Protein AF-A0A951ZLF7-F1 (afdb_monomer_lite)

Secondary structure (DSSP, 8-state):
-HHHHHHHHHHHHHHHHHHHHHHHHGGGGGSGGGHHHHHHHHHHHHHHHHHHHHHHHHHHHHHHHHTT-S-HHHHHHHHHHHHHHHHHHHHHHHHHHHHHHHHHHT-

Foldseek 3Di:
DVLLVVLLVVLVVVLVVLVVVLVVCPPVCPDPVNPVSVVLSVVSVVLSVVSVVLVVVLVVQVVCVVVVNHDPVVSVVSVVVNVVSSVVSVVSVVVVVVVVVVVVVVD

Structure (mmCIF, N/CA/C/O backbone):
data_AF-A0A951ZLF7-F1
#
_entry.id   AF-A0A951ZLF7-F1
#
loop_
_atom_site.group_PDB
_atom_site.id
_atom_site.type_symbol
_atom_site.label_atom_id
_atom_site.label_alt_id
_atom_site.label_comp_id
_atom_site.label_asym_id
_atom_site.label_entity_id
_atom_site.label_seq_id
_atom_site.pdbx_PDB_ins_code
_atom_site.Cartn_x
_atom_site.Cartn_y
_atom_site.Cartn_z
_atom_site.occupancy
_atom_site.B_iso_or_equiv
_atom_site.auth_seq_id
_atom_site.auth_comp_id
_atom_site.auth_asym_id
_atom_site.auth_atom_id
_atom_site.pdbx_PDB_model_num
ATOM 1 N N . LEU A 1 1 ? -0.045 -5.727 12.504 1.00 82.69 1 LEU A N 1
ATOM 2 C CA . LEU A 1 1 ? 0.544 -4.376 12.639 1.00 82.69 1 LEU A CA 1
ATOM 3 C C . LEU A 1 1 ? 2.010 -4.362 12.248 1.00 82.69 1 LEU A C 1
ATOM 5 O O . LEU A 1 1 ? 2.292 -3.700 11.267 1.00 82.69 1 LEU A O 1
ATOM 9 N N . HIS A 1 2 ? 2.892 -5.125 12.911 1.00 90.56 2 HIS A N 1
ATOM 10 C CA . HIS A 1 2 ? 4.310 -5.203 12.512 1.00 90.56 2 HIS A CA 1
ATOM 11 C C . HIS A 1 2 ? 4.484 -5.541 11.028 1.00 90.56 2 HIS A C 1
ATOM 13 O O . HIS A 1 2 ? 5.098 -4.767 10.319 1.00 90.56 2 HIS A O 1
ATOM 19 N N . ARG A 1 3 ? 3.783 -6.567 10.524 1.00 92.06 3 ARG A N 1
ATOM 20 C CA . ARG A 1 3 ? 3.787 -6.892 9.088 1.00 92.06 3 ARG A CA 1
ATOM 21 C C . ARG A 1 3 ? 3.495 -5.690 8.177 1.00 92.06 3 ARG A C 1
ATOM 23 O O . ARG A 1 3 ? 4.245 -5.437 7.256 1.00 92.06 3 ARG A O 1
ATOM 30 N N . LEU A 1 4 ? 2.452 -4.911 8.462 1.00 94.06 4 LEU A N 1
ATOM 31 C CA . LEU A 1 4 ? 2.088 -3.741 7.652 1.00 94.06 4 LEU A CA 1
ATOM 32 C C . LEU A 1 4 ? 3.128 -2.608 7.751 1.00 94.06 4 LEU A C 1
ATOM 34 O O . LEU A 1 4 ? 3.298 -1.828 6.819 1.00 94.06 4 LEU A O 1
ATOM 38 N N . GLN A 1 5 ? 3.830 -2.507 8.884 1.00 96.38 5 GLN A N 1
ATOM 39 C CA . GLN A 1 5 ? 4.966 -1.596 9.037 1.00 96.38 5 GLN A CA 1
ATOM 40 C C . GLN A 1 5 ? 6.167 -2.080 8.221 1.00 96.38 5 GLN A C 1
ATOM 42 O O . GLN A 1 5 ? 6.789 -1.269 7.539 1.00 96.38 5 GLN A O 1
ATOM 47 N N . ASP A 1 6 ? 6.451 -3.382 8.245 1.00 97.19 6 ASP A N 1
ATOM 48 C CA . ASP A 1 6 ? 7.501 -4.007 7.441 1.00 97.19 6 ASP A CA 1
ATOM 49 C C . ASP A 1 6 ? 7.205 -3.832 5.941 1.00 97.19 6 ASP A C 1
ATOM 51 O O . ASP A 1 6 ? 8.091 -3.449 5.179 1.00 97.19 6 ASP A O 1
ATOM 55 N N . ASP A 1 7 ? 5.944 -4.005 5.534 1.00 96.75 7 ASP A N 1
ATOM 56 C CA . ASP A 1 7 ? 5.451 -3.774 4.172 1.00 96.75 7 ASP A CA 1
ATOM 57 C C . ASP A 1 7 ? 5.651 -2.307 3.752 1.00 96.75 7 ASP A C 1
ATOM 59 O O . ASP A 1 7 ? 6.179 -2.031 2.674 1.00 96.75 7 ASP A O 1
ATOM 63 N N . ALA A 1 8 ? 5.313 -1.345 4.621 1.00 97.19 8 ALA A N 1
ATOM 64 C CA . ALA A 1 8 ? 5.555 0.076 4.362 1.00 97.19 8 ALA A CA 1
ATOM 65 C C . ALA A 1 8 ? 7.056 0.387 4.220 1.00 97.19 8 ALA A C 1
ATOM 67 O O . ALA A 1 8 ? 7.458 1.146 3.336 1.00 97.19 8 ALA A O 1
ATOM 68 N N . GLN A 1 9 ? 7.900 -0.212 5.064 1.00 97.31 9 GLN A N 1
ATOM 69 C CA . GLN A 1 9 ? 9.355 -0.061 4.989 1.00 97.31 9 GLN A CA 1
ATOM 70 C C . GLN A 1 9 ? 9.944 -0.721 3.737 1.00 97.31 9 GLN A C 1
ATOM 72 O O . GLN A 1 9 ? 10.903 -0.204 3.163 1.00 97.31 9 GLN A O 1
ATOM 77 N N . ALA A 1 10 ? 9.403 -1.858 3.300 1.00 95.88 10 ALA A N 1
ATOM 78 C CA . ALA A 1 10 ? 9.786 -2.500 2.051 1.00 95.88 10 ALA A CA 1
ATOM 79 C C . ALA A 1 10 ? 9.426 -1.603 0.861 1.00 95.88 10 ALA A C 1
ATOM 81 O O . ALA A 1 10 ? 10.318 -1.208 0.114 1.00 95.88 10 ALA A O 1
ATOM 82 N N . LEU A 1 11 ? 8.165 -1.180 0.748 1.00 96.38 11 LEU A N 1
ATOM 83 C CA . LEU A 1 11 ? 7.713 -0.266 -0.304 1.00 96.38 11 LEU A CA 1
ATOM 84 C C . LEU A 1 11 ? 8.546 1.013 -0.360 1.00 96.38 11 LEU A C 1
ATOM 86 O O . LEU A 1 11 ? 8.905 1.461 -1.446 1.00 96.38 11 LEU A O 1
ATOM 90 N N . ARG A 1 12 ? 8.902 1.580 0.800 1.00 96.62 12 ARG A N 1
ATOM 91 C CA . ARG A 1 12 ? 9.752 2.769 0.854 1.00 96.62 12 ARG A CA 1
ATOM 92 C C . ARG A 1 12 ? 11.136 2.516 0.260 1.00 96.62 12 ARG A C 1
ATOM 94 O O . ARG A 1 12 ? 11.554 3.278 -0.601 1.00 96.62 12 ARG A O 1
ATOM 101 N N . ARG A 1 13 ? 11.807 1.432 0.662 1.00 95.69 13 ARG A N 1
ATOM 102 C CA . ARG A 1 13 ? 13.126 1.058 0.119 1.00 95.69 13 ARG A CA 1
ATOM 103 C C . ARG A 1 13 ? 13.084 0.839 -1.393 1.00 95.69 13 ARG A C 1
ATOM 105 O O . ARG A 1 13 ? 13.980 1.284 -2.099 1.00 95.69 13 ARG A O 1
ATOM 112 N N . HIS A 1 14 ? 12.038 0.183 -1.890 1.00 92.50 14 HIS A N 1
ATOM 113 C CA . HIS A 1 14 ? 11.858 -0.026 -3.327 1.00 92.50 14 HIS A CA 1
ATOM 114 C C . HIS A 1 14 ? 11.610 1.290 -4.074 1.00 92.50 14 HIS A C 1
ATOM 116 O O . HIS A 1 14 ? 12.194 1.511 -5.132 1.00 92.50 14 HIS A O 1
ATOM 122 N N . LEU A 1 15 ? 10.781 2.177 -3.517 1.00 94.56 15 LEU A N 1
ATOM 123 C CA . LEU A 1 15 ? 10.519 3.495 -4.090 1.00 94.56 15 LEU A CA 1
ATOM 124 C C . LEU A 1 15 ? 11.796 4.338 -4.170 1.00 94.56 15 LEU A C 1
ATOM 126 O O . LEU A 1 15 ? 12.041 4.958 -5.203 1.00 94.56 15 LEU A O 1
ATOM 130 N N . ASP A 1 16 ? 12.599 4.334 -3.106 1.00 94.81 16 ASP A N 1
ATOM 131 C CA . ASP A 1 16 ? 13.875 5.048 -3.063 1.00 94.81 16 ASP A CA 1
ATOM 132 C C . ASP A 1 16 ? 14.828 4.505 -4.155 1.00 94.81 16 ASP A C 1
ATOM 134 O O . ASP A 1 16 ? 15.418 5.291 -4.893 1.00 94.81 16 ASP A O 1
ATOM 138 N N . GLY A 1 17 ? 14.885 3.182 -4.363 1.00 91.56 17 GLY A N 1
ATOM 139 C CA . GLY A 1 17 ? 15.675 2.575 -5.446 1.00 91.56 17 GLY A CA 1
ATOM 140 C C . GLY A 1 17 ? 15.197 2.949 -6.858 1.00 91.56 17 GLY A C 1
ATOM 141 O O . GLY A 1 17 ? 16.007 3.238 -7.735 1.00 91.56 17 GLY A O 1
ATOM 142 N N . PHE A 1 18 ? 13.882 3.011 -7.095 1.00 91.12 18 PHE A N 1
ATOM 143 C CA . PHE A 1 18 ? 13.353 3.501 -8.375 1.00 91.12 18 PHE A CA 1
ATOM 144 C C . PHE A 1 18 ? 13.683 4.977 -8.615 1.00 91.12 18 PHE A C 1
ATOM 146 O O . PHE A 1 18 ? 13.983 5.369 -9.742 1.00 91.12 18 PHE A O 1
ATOM 153 N N . GLN A 1 19 ? 13.619 5.802 -7.569 1.00 92.94 19 GLN A N 1
ATOM 154 C CA . GLN A 1 19 ? 13.978 7.216 -7.655 1.00 92.94 19 GLN A CA 1
ATOM 155 C C . GLN A 1 19 ? 15.463 7.395 -7.966 1.00 92.94 19 GLN A C 1
ATOM 157 O O . GLN A 1 19 ? 15.793 8.241 -8.788 1.00 92.94 19 GLN A O 1
ATOM 162 N N . GLU A 1 20 ? 16.337 6.585 -7.372 1.00 93.44 20 GLU A N 1
ATOM 163 C CA . GLU A 1 20 ? 17.770 6.574 -7.676 1.00 93.44 20 GLU A CA 1
ATOM 164 C C . GLU A 1 20 ? 18.028 6.253 -9.156 1.00 93.44 20 GLU A C 1
ATOM 166 O O . GLU A 1 20 ? 18.639 7.062 -9.847 1.00 93.44 20 GLU A O 1
ATOM 171 N N . ILE A 1 21 ? 17.444 5.172 -9.690 1.00 90.50 21 ILE A N 1
ATOM 172 C CA . ILE A 1 21 ? 17.578 4.794 -11.112 1.00 90.50 21 ILE A CA 1
ATOM 173 C C . ILE A 1 21 ? 17.111 5.916 -12.051 1.00 90.50 21 ILE A C 1
ATOM 175 O O . ILE A 1 21 ? 17.756 6.208 -13.060 1.00 90.50 21 ILE A O 1
ATOM 179 N N . LEU A 1 22 ? 15.966 6.533 -11.747 1.00 90.50 22 LEU A N 1
ATOM 180 C CA . LEU A 1 22 ? 15.425 7.625 -12.558 1.00 90.50 22 LEU A CA 1
ATOM 181 C C . LEU A 1 22 ? 16.290 8.887 -12.457 1.00 90.50 22 LEU A C 1
ATOM 183 O O . LEU A 1 22 ? 16.462 9.583 -13.454 1.00 90.50 22 LEU A O 1
ATOM 187 N N . ASN A 1 23 ? 16.853 9.177 -11.285 1.00 92.88 23 ASN A N 1
ATOM 188 C CA . ASN A 1 23 ? 17.753 10.312 -11.102 1.00 92.88 23 ASN A CA 1
ATOM 189 C C . ASN A 1 23 ? 19.074 10.106 -11.857 1.00 92.88 23 ASN A C 1
ATOM 191 O O . ASN A 1 23 ? 19.525 11.030 -12.532 1.00 92.88 23 ASN A O 1
ATOM 195 N N . ASP A 1 24 ? 19.646 8.901 -11.809 1.00 92.69 24 ASP A N 1
ATOM 196 C CA . ASP A 1 24 ? 20.877 8.542 -12.525 1.00 92.69 24 ASP A CA 1
ATOM 197 C C . ASP A 1 24 ? 20.708 8.630 -14.046 1.00 92.69 24 ASP A C 1
ATOM 199 O O . ASP A 1 24 ? 21.624 9.028 -14.767 1.00 92.69 24 ASP A O 1
ATOM 203 N N . ALA A 1 25 ? 19.513 8.307 -14.547 1.00 88.62 25 ALA A N 1
ATOM 204 C CA . ALA A 1 25 ? 19.170 8.447 -15.957 1.00 88.62 25 ALA A CA 1
ATOM 205 C C . ALA A 1 25 ? 19.000 9.913 -16.409 1.00 88.62 25 ALA A C 1
ATOM 207 O O . ALA A 1 25 ? 19.035 10.193 -17.610 1.00 88.62 25 ALA A O 1
ATOM 208 N N . GLY A 1 26 ? 18.822 10.860 -15.480 1.00 91.75 26 GLY A N 1
ATOM 209 C CA . GLY A 1 26 ? 18.718 12.290 -15.772 1.00 91.75 26 GLY A CA 1
ATOM 210 C C . GLY A 1 26 ? 17.634 12.611 -16.807 1.00 91.75 26 GLY A C 1
ATOM 211 O O . GLY A 1 26 ? 16.474 12.230 -16.659 1.00 91.75 26 GLY A O 1
ATOM 212 N N . GLU A 1 27 ? 17.999 13.302 -17.891 1.00 88.56 27 GLU A N 1
ATOM 213 C CA . GLU A 1 27 ? 17.055 13.637 -18.969 1.00 88.56 27 GLU A CA 1
ATOM 214 C C . GLU A 1 27 ? 16.511 12.393 -19.695 1.00 88.56 27 GLU A C 1
ATOM 216 O O . GLU A 1 27 ? 15.351 12.388 -20.123 1.00 88.56 27 GLU A O 1
ATOM 221 N N . ALA A 1 28 ? 17.292 11.307 -19.772 1.00 86.12 28 ALA A N 1
ATOM 222 C CA . ALA A 1 28 ? 16.859 10.061 -20.403 1.00 86.12 28 ALA A CA 1
ATOM 223 C C . ALA A 1 28 ? 15.699 9.396 -19.644 1.00 86.12 28 ALA A C 1
ATOM 225 O O . ALA A 1 28 ? 14.896 8.699 -20.261 1.00 86.12 28 ALA A O 1
ATOM 226 N N . ALA A 1 29 ? 15.523 9.681 -18.349 1.00 85.69 29 ALA A N 1
ATOM 227 C CA . ALA A 1 29 ? 14.409 9.172 -17.544 1.00 85.69 29 ALA A CA 1
ATOM 228 C C . ALA A 1 29 ? 13.020 9.592 -18.065 1.00 85.69 29 ALA A C 1
ATOM 230 O O . ALA A 1 29 ? 12.006 8.986 -17.718 1.00 85.69 29 ALA A O 1
ATOM 231 N N . SER A 1 30 ? 12.959 10.650 -18.883 1.00 87.56 30 SER A N 1
ATOM 232 C CA . SER A 1 30 ? 11.723 11.138 -19.508 1.00 87.56 30 SER A CA 1
ATOM 233 C C . SER A 1 30 ? 11.352 10.414 -20.806 1.00 87.56 30 SER A C 1
ATOM 235 O O . SER A 1 30 ? 10.253 10.619 -21.326 1.00 87.56 30 SER A O 1
ATOM 237 N N . THR A 1 31 ? 12.254 9.579 -21.325 1.00 90.44 31 THR A N 1
ATOM 238 C CA . THR A 1 31 ? 12.095 8.883 -22.604 1.00 90.44 31 THR A CA 1
ATOM 239 C C . THR A 1 31 ? 11.363 7.549 -22.447 1.00 90.44 31 THR A C 1
ATOM 241 O O . THR A 1 31 ? 11.339 6.960 -21.367 1.00 90.44 31 THR A O 1
ATOM 244 N N . GLU A 1 32 ? 10.796 7.058 -23.551 1.00 89.31 32 GLU A N 1
ATOM 245 C CA . GLU A 1 32 ? 9.992 5.827 -23.621 1.00 89.31 32 GLU A CA 1
ATOM 246 C C . GLU A 1 32 ? 10.641 4.584 -22.961 1.00 89.31 32 GLU A C 1
ATOM 248 O O . GLU A 1 32 ? 9.933 3.856 -22.262 1.00 89.31 32 GLU A O 1
ATOM 253 N N . PRO A 1 33 ? 11.971 4.350 -23.052 1.00 85.88 33 PRO A N 1
ATOM 254 C CA . PRO A 1 33 ? 12.634 3.257 -22.333 1.00 85.88 33 PRO A CA 1
ATOM 255 C C . PRO A 1 33 ? 12.406 3.235 -20.811 1.00 85.88 33 PRO A C 1
ATOM 257 O O . PRO A 1 33 ? 12.440 2.163 -20.208 1.00 85.88 33 PRO A O 1
ATOM 260 N N . TYR A 1 34 ? 12.150 4.388 -20.183 1.00 88.12 34 TYR A N 1
ATOM 261 C CA . TYR A 1 34 ? 11.931 4.511 -18.736 1.00 88.12 34 TYR A CA 1
ATOM 262 C C . TYR A 1 34 ? 10.447 4.566 -18.343 1.00 88.12 34 TYR A C 1
ATOM 264 O O . TYR A 1 34 ? 10.128 4.672 -17.157 1.00 88.12 34 TYR A O 1
ATOM 272 N N . ASP A 1 35 ? 9.514 4.444 -19.293 1.00 89.56 35 ASP A N 1
ATOM 273 C CA . ASP A 1 35 ? 8.071 4.472 -19.015 1.00 89.56 35 ASP A CA 1
ATOM 274 C C . ASP A 1 35 ? 7.641 3.370 -18.052 1.00 89.56 35 ASP A C 1
ATOM 276 O O . ASP A 1 35 ? 6.824 3.608 -17.163 1.00 89.56 35 ASP A O 1
ATOM 280 N N . ALA A 1 36 ? 8.200 2.168 -18.209 1.00 87.44 36 ALA A N 1
ATOM 281 C CA . ALA A 1 36 ? 7.941 1.056 -17.300 1.00 87.44 36 ALA A CA 1
ATOM 282 C C . ALA A 1 36 ? 8.424 1.370 -15.878 1.00 87.44 36 ALA A C 1
ATOM 284 O O . ALA A 1 36 ? 7.652 1.247 -14.932 1.00 87.44 36 ALA A O 1
ATOM 285 N N . VAL A 1 37 ? 9.647 1.891 -15.745 1.00 88.75 37 VAL A N 1
ATOM 286 C CA . VAL A 1 37 ? 10.244 2.269 -14.454 1.00 88.75 37 VAL A CA 1
ATOM 287 C C . VAL A 1 37 ? 9.414 3.350 -13.754 1.00 88.75 37 VAL A C 1
ATOM 289 O O . VAL A 1 37 ? 9.157 3.256 -12.555 1.00 88.75 37 VAL A O 1
ATOM 292 N N . ARG A 1 38 ? 8.937 4.361 -14.493 1.00 91.75 38 ARG A N 1
ATOM 293 C CA . ARG A 1 38 ? 8.064 5.413 -13.946 1.00 91.75 38 ARG A CA 1
ATOM 294 C C . ARG A 1 38 ? 6.708 4.868 -13.508 1.00 91.75 38 ARG A C 1
ATOM 296 O O . ARG A 1 38 ? 6.258 5.202 -12.415 1.00 91.75 38 ARG A O 1
ATOM 303 N N . ARG A 1 39 ? 6.083 4.010 -14.323 1.00 91.81 39 ARG A N 1
ATOM 304 C CA . ARG A 1 39 ? 4.810 3.356 -13.978 1.00 91.81 39 ARG A CA 1
ATOM 305 C C . ARG A 1 39 ? 4.932 2.513 -12.711 1.00 91.81 39 ARG A C 1
ATOM 307 O O . ARG A 1 39 ? 4.076 2.617 -11.836 1.00 91.81 39 ARG A O 1
ATOM 314 N N . ASP A 1 40 ? 6.006 1.743 -12.582 1.00 90.62 40 ASP A N 1
ATOM 315 C CA . ASP A 1 40 ? 6.242 0.906 -11.404 1.00 90.62 40 ASP A CA 1
ATOM 316 C C . ASP A 1 40 ? 6.514 1.759 -10.159 1.00 90.62 40 ASP A C 1
ATOM 318 O O . ASP A 1 40 ? 5.941 1.510 -9.097 1.00 90.62 40 ASP A O 1
ATOM 322 N N . ARG A 1 41 ? 7.308 2.831 -10.294 1.00 93.94 41 ARG A N 1
ATOM 323 C CA . ARG A 1 41 ? 7.518 3.838 -9.241 1.00 93.94 41 ARG A CA 1
ATOM 324 C C . ARG A 1 41 ? 6.187 4.428 -8.773 1.00 93.94 41 ARG A C 1
ATOM 326 O O . ARG A 1 41 ? 5.947 4.497 -7.568 1.00 93.94 41 ARG A O 1
ATOM 333 N N . ASP A 1 42 ? 5.325 4.842 -9.700 1.00 95.00 42 ASP A N 1
ATOM 334 C CA . ASP A 1 42 ? 4.022 5.443 -9.392 1.00 95.00 42 ASP A CA 1
ATOM 335 C C . ASP A 1 42 ? 3.092 4.447 -8.682 1.00 95.00 42 ASP A C 1
ATOM 337 O O . ASP A 1 42 ? 2.459 4.797 -7.683 1.00 95.00 42 ASP A O 1
ATOM 341 N N . ALA A 1 43 ? 3.061 3.188 -9.132 1.00 93.44 43 ALA A N 1
ATOM 342 C CA . ALA A 1 43 ? 2.295 2.124 -8.487 1.00 93.44 43 ALA A CA 1
ATOM 343 C C . ALA A 1 43 ? 2.783 1.854 -7.052 1.00 93.44 43 ALA A C 1
ATOM 345 O O . ALA A 1 43 ? 1.975 1.776 -6.122 1.00 93.44 43 ALA A O 1
ATOM 346 N N . MET A 1 44 ? 4.101 1.783 -6.842 1.00 93.31 44 MET A N 1
ATOM 347 C CA . MET A 1 44 ? 4.700 1.610 -5.512 1.00 93.31 44 MET A CA 1
ATOM 348 C C . MET A 1 44 ? 4.418 2.806 -4.600 1.00 93.31 44 MET A C 1
ATOM 350 O O . MET A 1 44 ? 4.123 2.632 -3.417 1.00 93.31 44 MET A O 1
ATOM 354 N N . GLN A 1 45 ? 4.462 4.025 -5.142 1.00 96.81 45 GLN A N 1
ATOM 355 C CA . GLN A 1 45 ? 4.137 5.239 -4.398 1.00 96.81 45 GLN A CA 1
ATOM 356 C C . GLN A 1 45 ? 2.668 5.255 -3.956 1.00 96.81 45 GLN A C 1
ATOM 358 O O . GLN A 1 45 ? 2.386 5.563 -2.795 1.00 96.81 45 GLN A O 1
ATOM 363 N N . ALA A 1 46 ? 1.740 4.892 -4.846 1.00 97.06 46 ALA A N 1
ATOM 364 C CA . ALA A 1 46 ? 0.324 4.766 -4.512 1.00 97.06 46 ALA A CA 1
ATOM 365 C C . ALA A 1 46 ? 0.110 3.720 -3.407 1.00 97.06 46 ALA A C 1
ATOM 367 O O . ALA A 1 46 ? -0.518 4.010 -2.386 1.00 97.06 46 ALA A O 1
ATOM 368 N N . LYS A 1 47 ? 0.733 2.543 -3.548 1.00 96.62 47 LYS A N 1
ATOM 369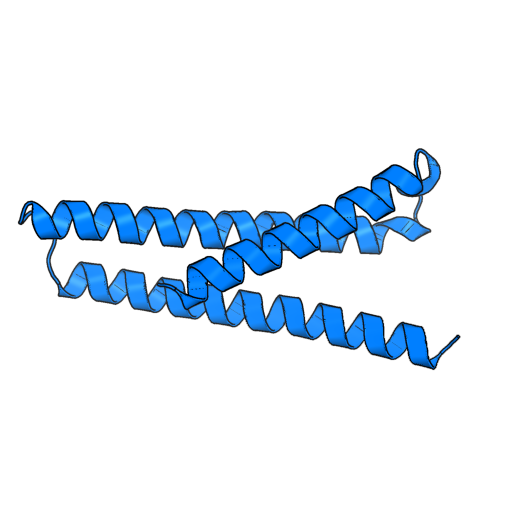 C CA . LYS A 1 47 ? 0.619 1.461 -2.567 1.00 96.62 47 LYS A CA 1
ATOM 370 C C . LYS A 1 47 ? 1.215 1.822 -1.203 1.00 96.62 47 LYS A C 1
ATOM 372 O O . LYS A 1 47 ? 0.650 1.465 -0.165 1.00 96.62 47 LYS A O 1
ATOM 377 N N . LEU A 1 48 ? 2.318 2.573 -1.175 1.00 97.69 48 LEU A N 1
ATOM 378 C CA . LEU A 1 48 ? 2.895 3.093 0.067 1.00 97.69 48 LEU A CA 1
ATOM 379 C C . LEU A 1 48 ? 1.919 4.045 0.768 1.00 97.69 48 LEU A C 1
ATOM 381 O O . LEU A 1 48 ? 1.748 3.957 1.984 1.00 97.69 48 LEU A O 1
ATOM 385 N N . GLY A 1 49 ? 1.243 4.907 0.005 1.00 97.81 49 GLY A N 1
ATOM 386 C CA . GLY A 1 49 ? 0.207 5.802 0.519 1.00 97.81 49 GLY A CA 1
ATOM 387 C C . GLY A 1 49 ? -0.944 5.049 1.190 1.00 97.81 49 GLY A C 1
ATOM 388 O O . GLY A 1 49 ? -1.295 5.354 2.329 1.00 97.81 49 GLY A O 1
ATOM 389 N N . GLU A 1 50 ? -1.481 4.022 0.530 1.00 97.81 50 GLU A N 1
ATOM 390 C CA . GLU A 1 50 ? -2.543 3.166 1.082 1.00 97.81 50 GLU A CA 1
ATOM 391 C C . GLU A 1 50 ? -2.104 2.446 2.365 1.00 97.81 50 GLU A C 1
ATOM 393 O O . GLU A 1 50 ? -2.832 2.422 3.359 1.00 97.81 50 GLU A O 1
ATOM 398 N N . THR A 1 51 ? -0.884 1.905 2.370 1.00 97.56 51 THR A N 1
ATOM 399 C CA . THR A 1 51 ? -0.309 1.183 3.515 1.00 97.56 51 THR A CA 1
ATOM 400 C C . THR A 1 51 ? -0.152 2.100 4.733 1.00 97.56 51 THR A C 1
ATOM 402 O O . THR A 1 51 ? -0.557 1.748 5.844 1.00 97.56 51 THR A O 1
ATOM 405 N N . VAL A 1 52 ? 0.377 3.313 4.536 1.00 97.88 52 VAL A N 1
ATOM 406 C CA . VAL A 1 52 ? 0.522 4.312 5.608 1.00 97.88 52 VAL A CA 1
ATOM 407 C C . VAL A 1 52 ? -0.843 4.803 6.097 1.00 97.88 52 VAL A C 1
ATOM 409 O O . VAL A 1 52 ? -1.046 4.939 7.305 1.00 97.88 52 VAL A O 1
ATOM 412 N N . ALA A 1 53 ? -1.806 5.009 5.196 1.00 97.50 53 ALA A N 1
ATOM 413 C CA . ALA A 1 53 ? -3.167 5.388 5.570 1.00 97.50 53 ALA A CA 1
ATOM 414 C C . ALA A 1 53 ? -3.858 4.306 6.422 1.00 97.50 53 ALA A C 1
ATOM 416 O O . ALA A 1 53 ? -4.531 4.625 7.408 1.00 97.50 53 ALA A O 1
ATOM 417 N N . ALA A 1 54 ? -3.656 3.026 6.095 1.00 96.81 54 ALA A N 1
ATOM 418 C CA . ALA A 1 54 ? -4.151 1.908 6.893 1.00 96.81 54 ALA A CA 1
ATOM 419 C C . ALA A 1 54 ? -3.499 1.865 8.290 1.00 96.81 54 ALA A C 1
ATOM 421 O O . ALA A 1 54 ? -4.202 1.690 9.290 1.00 96.81 54 ALA A O 1
ATOM 422 N N . LEU A 1 55 ? -2.182 2.096 8.385 1.00 97.19 55 LEU A N 1
ATOM 423 C CA . LEU A 1 55 ? -1.471 2.200 9.667 1.00 97.19 55 LEU A CA 1
ATOM 424 C C . LEU A 1 55 ? -2.021 3.331 10.543 1.00 97.19 55 LEU A C 1
ATOM 426 O O . LEU A 1 55 ? -2.300 3.109 11.724 1.00 97.19 55 LEU A O 1
ATOM 430 N N . GLU A 1 56 ? -2.216 4.520 9.973 1.00 97.69 56 GLU A N 1
ATOM 431 C CA . GLU A 1 56 ? -2.742 5.669 10.715 1.00 97.69 56 GLU A CA 1
ATOM 432 C C . GLU A 1 56 ? -4.197 5.438 11.142 1.00 97.69 56 GLU A C 1
ATOM 434 O O . GLU A 1 56 ? -4.563 5.719 12.282 1.00 97.69 56 GLU A O 1
ATOM 439 N N . THR A 1 57 ? -5.011 4.814 10.286 1.00 96.81 57 THR A N 1
ATOM 440 C CA . THR A 1 57 ? -6.384 4.422 10.638 1.00 96.81 57 THR A CA 1
ATOM 441 C C . THR A 1 57 ? -6.404 3.486 11.847 1.00 96.81 57 THR A C 1
ATOM 443 O O . THR A 1 57 ? -7.167 3.706 12.791 1.00 96.81 57 THR A O 1
ATOM 446 N N . ILE A 1 58 ? -5.544 2.461 11.871 1.00 94.81 58 ILE A N 1
ATOM 447 C CA . ILE A 1 58 ? -5.454 1.553 13.022 1.00 94.81 58 ILE A CA 1
ATOM 448 C C . ILE A 1 58 ? -4.966 2.298 14.266 1.00 94.81 58 ILE A C 1
ATOM 450 O O . ILE A 1 58 ? -5.540 2.116 15.340 1.00 94.81 58 ILE A O 1
ATOM 454 N N . ARG A 1 59 ? -3.953 3.161 14.144 1.00 95.75 59 ARG A N 1
ATOM 455 C CA . ARG A 1 59 ? -3.446 3.966 15.262 1.00 95.75 59 ARG A CA 1
ATOM 456 C C . ARG A 1 59 ? -4.549 4.824 15.884 1.00 95.75 59 ARG A C 1
ATOM 458 O O . ARG A 1 59 ? -4.735 4.783 17.100 1.00 95.75 59 ARG A O 1
ATOM 465 N N . LEU A 1 60 ? -5.297 5.568 15.070 1.00 96.88 60 LEU A N 1
ATOM 466 C CA . LEU A 1 60 ? -6.408 6.399 15.537 1.00 96.88 60 LEU A CA 1
ATOM 467 C C . LEU A 1 60 ? -7.503 5.550 16.191 1.00 96.88 60 LEU A C 1
ATOM 469 O O . LEU A 1 60 ? -8.031 5.919 17.239 1.00 96.88 60 LEU A O 1
ATOM 473 N N . ASN A 1 61 ? -7.807 4.383 15.628 1.00 95.00 61 ASN A N 1
ATOM 474 C CA . ASN A 1 61 ? -8.780 3.461 16.206 1.00 95.00 61 ASN A CA 1
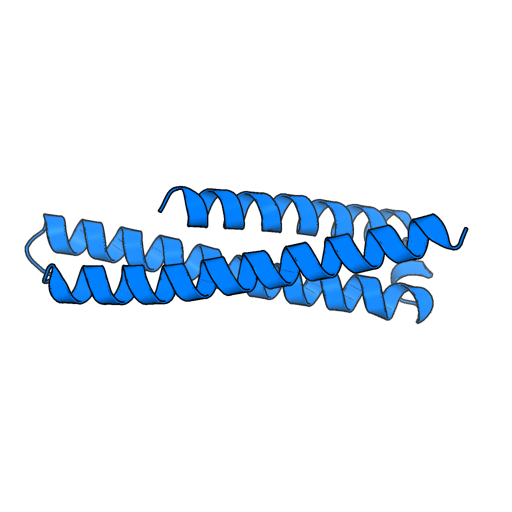ATOM 475 C C . ASN A 1 61 ? -8.325 2.882 17.552 1.00 95.00 61 ASN A C 1
ATOM 477 O O . ASN A 1 61 ? -9.141 2.767 18.465 1.00 95.00 61 ASN A O 1
ATOM 481 N N . LEU A 1 62 ? -7.036 2.583 17.721 1.00 95.44 62 LEU A N 1
ATOM 482 C CA . LEU A 1 62 ? -6.472 2.160 19.006 1.00 95.44 62 LEU A CA 1
ATOM 483 C C . LEU A 1 62 ? -6.555 3.274 20.057 1.00 95.44 62 LEU A C 1
ATOM 485 O O . LEU A 1 62 ? -6.948 3.003 21.190 1.00 95.44 62 LEU A O 1
ATOM 489 N N . LEU A 1 63 ? -6.261 4.525 19.684 1.00 96.81 63 LEU A N 1
ATOM 490 C CA . LEU A 1 63 ? -6.429 5.681 20.576 1.00 96.81 63 LEU A CA 1
ATOM 491 C C . LEU A 1 63 ? -7.892 5.856 20.997 1.00 96.81 63 LEU A C 1
ATOM 493 O O . LEU A 1 63 ? -8.187 6.060 22.174 1.00 96.81 63 LEU A O 1
ATOM 497 N N . ARG A 1 64 ? -8.824 5.719 20.049 1.00 95.69 64 ARG A N 1
ATOM 498 C CA . ARG A 1 64 ? -10.263 5.808 20.322 1.00 95.69 64 ARG A CA 1
ATOM 499 C C . ARG A 1 64 ? -10.761 4.667 21.200 1.00 95.69 64 ARG A C 1
ATOM 501 O O . ARG A 1 64 ? -11.575 4.926 22.084 1.00 95.69 64 ARG A O 1
ATOM 508 N N . LEU A 1 65 ? -10.275 3.443 20.985 1.00 94.75 65 LEU A N 1
ATOM 509 C CA . LEU A 1 65 ? -10.578 2.289 21.832 1.00 94.75 65 LEU A CA 1
ATOM 510 C C . LEU A 1 65 ? -10.058 2.512 23.256 1.00 94.75 65 LEU A C 1
ATOM 512 O O . LEU A 1 65 ? -10.798 2.289 24.208 1.00 94.75 65 LEU A O 1
ATOM 516 N N . HIS A 1 66 ? -8.827 3.010 23.403 1.00 94.81 66 HIS A N 1
ATOM 517 C CA . HIS A 1 66 ? -8.253 3.350 24.707 1.00 94.81 66 HIS A CA 1
ATOM 518 C C . HIS A 1 66 ? -9.079 4.416 25.443 1.00 94.81 66 HIS A C 1
ATOM 520 O O . HIS A 1 66 ? -9.278 4.320 26.649 1.00 94.81 66 HIS A O 1
ATOM 526 N N . ALA A 1 67 ? -9.632 5.383 24.708 1.00 96.00 67 ALA A N 1
ATOM 527 C CA . ALA A 1 67 ? -10.548 6.393 25.236 1.00 96.00 67 ALA A CA 1
ATOM 528 C C . ALA A 1 67 ? -12.000 5.898 25.439 1.00 96.00 67 ALA A C 1
ATOM 530 O O . ALA A 1 67 ? -12.862 6.692 25.808 1.00 96.00 67 ALA A O 1
ATOM 531 N N . GLY A 1 68 ? -12.311 4.625 25.163 1.00 93.50 68 GLY A N 1
ATOM 532 C CA . GLY A 1 68 ? -13.664 4.061 25.292 1.00 93.50 68 GLY A CA 1
ATOM 533 C C . GLY A 1 68 ? -14.665 4.517 24.220 1.00 93.50 68 GLY A C 1
ATOM 534 O O . GLY A 1 68 ? -15.867 4.321 24.370 1.00 93.50 68 GLY A O 1
ATOM 535 N N . SER A 1 69 ? -14.188 5.125 23.131 1.00 92.81 69 SER A N 1
ATOM 536 C CA . SER A 1 69 ? -15.002 5.755 22.074 1.00 92.81 69 SER A CA 1
ATOM 537 C C . SER A 1 69 ? -15.106 4.938 20.775 1.00 92.81 69 SER A C 1
ATOM 539 O O . SER A 1 69 ? -15.684 5.399 19.786 1.00 92.81 69 SER A O 1
ATOM 541 N N . LEU A 1 70 ? -14.533 3.731 20.755 1.00 94.00 70 LEU A N 1
ATOM 542 C CA . LEU A 1 70 ? -14.627 2.772 19.655 1.00 94.00 70 LEU A CA 1
ATOM 543 C C . LEU A 1 70 ? -14.847 1.362 20.210 1.00 94.00 70 LEU A C 1
ATOM 545 O O . LEU A 1 70 ? -14.307 1.013 21.256 1.00 94.00 70 LEU A O 1
ATOM 549 N N . SER A 1 71 ? -15.620 0.541 19.499 1.00 92.06 71 SER A N 1
ATOM 550 C CA . SER A 1 71 ? -15.796 -0.871 19.838 1.00 92.06 71 SER A CA 1
ATOM 551 C C . SER A 1 71 ? -14.632 -1.726 19.328 1.00 92.06 71 SER A C 1
ATOM 553 O O . SER A 1 71 ? -14.035 -1.449 18.286 1.00 92.06 71 SER A O 1
ATOM 555 N N . VAL A 1 72 ? -14.354 -2.833 20.023 1.00 92.19 72 VAL A N 1
ATOM 556 C CA . VAL A 1 72 ? -13.381 -3.842 19.562 1.00 92.19 72 VAL A CA 1
ATOM 557 C C . VAL A 1 72 ? -13.762 -4.377 18.179 1.00 92.19 72 VAL A C 1
ATOM 559 O O . VAL A 1 72 ? -12.890 -4.524 17.331 1.00 92.19 72 VAL A O 1
ATOM 562 N N . ALA A 1 73 ? -15.060 -4.577 17.921 1.00 91.81 73 ALA A N 1
ATOM 563 C CA . ALA A 1 73 ? -15.563 -5.013 16.619 1.00 91.81 73 ALA A CA 1
ATOM 564 C C . ALA A 1 73 ? -15.164 -4.048 15.484 1.00 91.81 73 ALA A C 1
ATOM 566 O O . ALA A 1 73 ? -14.665 -4.484 14.448 1.00 91.81 73 ALA A O 1
ATOM 567 N N . GLY A 1 74 ? -15.311 -2.733 15.698 1.00 87.62 74 GLY A N 1
ATOM 568 C CA . GLY A 1 74 ? -14.883 -1.720 14.729 1.00 87.62 74 GLY A CA 1
ATOM 569 C C . GLY A 1 74 ? -13.371 -1.742 14.489 1.00 87.62 74 GLY A C 1
ATOM 570 O O . GLY A 1 74 ? -12.927 -1.685 13.343 1.00 87.62 74 GLY A O 1
ATOM 571 N N . LEU A 1 75 ? -12.574 -1.904 15.551 1.00 92.06 75 LEU A N 1
ATOM 572 C CA . LEU A 1 75 ? -11.122 -2.053 15.425 1.00 92.06 75 LEU A CA 1
ATOM 573 C C . LEU A 1 75 ? -10.746 -3.300 14.607 1.00 92.06 75 LEU A C 1
ATOM 575 O O . LEU A 1 75 ? -9.903 -3.208 13.715 1.00 92.06 75 LEU A O 1
ATOM 579 N N . THR A 1 76 ? -11.370 -4.451 14.870 1.00 91.69 76 THR A N 1
ATOM 580 C CA . THR A 1 76 ? -11.056 -5.699 14.158 1.00 91.69 76 THR A CA 1
ATOM 581 C C . THR A 1 76 ? -11.394 -5.633 12.671 1.00 91.69 76 THR A C 1
ATOM 583 O O . THR A 1 76 ? -10.633 -6.166 11.868 1.00 91.69 76 THR A O 1
ATOM 586 N N . THR A 1 77 ? -12.453 -4.914 12.282 1.00 94.00 77 THR A N 1
ATOM 587 C CA . THR A 1 77 ? -12.771 -4.669 10.864 1.00 94.00 77 THR A CA 1
ATOM 588 C C . THR A 1 77 ? -11.628 -3.947 10.155 1.00 94.00 77 THR A C 1
ATOM 590 O O . THR A 1 77 ? -11.188 -4.375 9.091 1.00 94.00 77 THR A O 1
ATOM 593 N N . HIS A 1 78 ? -11.095 -2.881 10.757 1.00 91.06 78 HIS A N 1
ATOM 594 C CA . HIS A 1 78 ? -9.982 -2.141 10.161 1.00 91.06 78 HIS A CA 1
ATOM 595 C C . HIS A 1 78 ? -8.672 -2.936 10.143 1.00 91.06 78 HIS A C 1
ATOM 597 O O . HIS A 1 78 ? -7.875 -2.762 9.226 1.00 91.06 78 HIS A O 1
ATOM 603 N N . ILE A 1 79 ? -8.457 -3.834 11.109 1.00 93.00 79 ILE A N 1
ATOM 604 C CA . ILE A 1 79 ? -7.327 -4.773 11.069 1.00 93.00 79 ILE A CA 1
ATOM 605 C C . ILE A 1 79 ? -7.470 -5.752 9.893 1.00 93.00 79 ILE A C 1
ATOM 607 O O . ILE A 1 79 ? -6.471 -6.036 9.239 1.00 93.00 79 ILE A O 1
ATOM 611 N N . GLY A 1 80 ? -8.685 -6.229 9.600 1.00 93.38 80 GLY A N 1
ATOM 612 C CA . GLY A 1 80 ? -8.964 -7.071 8.431 1.00 93.38 80 GLY A CA 1
ATOM 613 C C . GLY A 1 80 ? -8.640 -6.365 7.113 1.00 93.38 80 GLY A C 1
ATOM 614 O O . GLY A 1 80 ? -7.830 -6.864 6.342 1.00 93.38 80 GLY A O 1
ATOM 615 N N . LEU A 1 81 ? -9.160 -5.149 6.919 1.00 93.88 81 LEU A N 1
ATOM 616 C CA . LEU A 1 81 ? -8.866 -4.336 5.727 1.00 93.88 81 LEU A CA 1
ATOM 617 C C . LEU A 1 81 ? -7.364 -4.082 5.548 1.00 93.88 81 LEU A C 1
ATOM 619 O O . LEU A 1 81 ? -6.837 -4.087 4.441 1.00 93.88 81 LEU A O 1
ATOM 623 N N . ALA A 1 82 ? -6.649 -3.871 6.649 1.00 93.31 82 ALA A N 1
ATOM 624 C CA . ALA A 1 82 ? -5.210 -3.684 6.603 1.00 93.31 82 ALA A CA 1
ATOM 625 C C . ALA A 1 82 ? -4.449 -4.970 6.231 1.00 93.31 82 ALA A C 1
ATOM 627 O O . ALA A 1 82 ? -3.392 -4.890 5.610 1.00 93.31 82 ALA A O 1
ATOM 628 N N . ALA A 1 83 ? -4.978 -6.149 6.575 1.00 93.56 83 ALA A N 1
ATOM 629 C CA . ALA A 1 83 ? -4.423 -7.420 6.119 1.00 93.56 83 ALA A CA 1
ATOM 630 C C . ALA A 1 83 ? -4.584 -7.594 4.599 1.00 93.56 83 ALA A C 1
ATOM 632 O O . ALA A 1 83 ? -3.657 -8.078 3.948 1.00 93.56 83 ALA A O 1
ATOM 633 N N . ASP A 1 84 ? -5.702 -7.134 4.031 1.00 96.06 84 ASP A N 1
ATOM 634 C CA . ASP A 1 84 ? -5.916 -7.133 2.579 1.00 96.06 84 ASP A CA 1
ATOM 635 C C . ASP A 1 84 ? -4.899 -6.225 1.872 1.00 96.06 84 ASP A C 1
ATOM 637 O O . ASP A 1 84 ? -4.270 -6.638 0.894 1.00 96.06 84 ASP A O 1
ATOM 641 N N . VAL A 1 85 ? -4.643 -5.030 2.426 1.00 94.75 85 VAL A N 1
ATOM 642 C CA . VAL A 1 85 ? -3.594 -4.123 1.930 1.00 94.75 85 VAL A CA 1
ATOM 643 C C . VAL A 1 85 ? -2.224 -4.802 1.967 1.00 94.75 85 VAL A C 1
ATOM 645 O O . VAL A 1 85 ? -1.536 -4.800 0.949 1.00 94.75 85 VAL A O 1
ATOM 648 N N . SER A 1 86 ? -1.844 -5.436 3.083 1.00 93.06 86 SER A N 1
ATOM 649 C CA . SER A 1 86 ? -0.594 -6.208 3.190 1.00 93.06 86 SER A CA 1
ATOM 650 C C . SER A 1 86 ? -0.479 -7.301 2.119 1.00 93.06 86 SER A C 1
ATOM 652 O O . SER A 1 86 ? 0.583 -7.478 1.525 1.00 93.06 86 SER A O 1
ATOM 654 N N . ALA A 1 87 ? -1.562 -8.029 1.834 1.00 95.00 87 ALA A N 1
ATOM 655 C CA . ALA A 1 87 ? -1.557 -9.071 0.808 1.00 95.00 87 ALA A CA 1
ATOM 656 C C . ALA A 1 87 ? -1.374 -8.494 -0.608 1.00 95.00 87 ALA A C 1
ATOM 658 O O . ALA A 1 87 ? -0.750 -9.116 -1.466 1.00 95.00 87 ALA A O 1
ATOM 659 N N . GLU A 1 88 ? -1.907 -7.302 -0.872 1.00 95.38 88 GLU A N 1
ATOM 660 C CA . GLU A 1 88 ? -1.674 -6.589 -2.129 1.00 95.38 88 GLU A CA 1
ATOM 661 C C . GLU A 1 88 ? -0.235 -6.087 -2.260 1.00 95.38 88 GLU A C 1
ATOM 663 O O . GLU A 1 88 ? 0.331 -6.179 -3.348 1.00 95.38 88 GLU A O 1
ATOM 668 N N . VAL A 1 89 ? 0.373 -5.604 -1.168 1.00 95.00 89 VAL A N 1
ATOM 669 C CA . VAL A 1 89 ? 1.798 -5.234 -1.153 1.00 95.00 89 VAL A CA 1
ATOM 670 C C . VAL A 1 89 ? 2.671 -6.437 -1.485 1.00 95.00 89 VAL A C 1
ATOM 672 O O . VAL A 1 89 ? 3.538 -6.339 -2.348 1.00 95.00 89 VAL A O 1
ATOM 675 N N . GLU A 1 90 ? 2.420 -7.578 -0.844 1.00 93.88 90 GLU A N 1
ATOM 676 C CA . GLU A 1 90 ? 3.165 -8.814 -1.091 1.00 93.88 90 GLU A CA 1
ATOM 677 C C . GLU A 1 90 ? 3.113 -9.216 -2.570 1.00 93.88 90 GLU A C 1
ATOM 679 O O . GLU A 1 90 ? 4.156 -9.441 -3.181 1.00 93.88 90 GLU A O 1
ATOM 684 N N . ARG A 1 91 ? 1.918 -9.214 -3.176 1.00 93.00 91 ARG A N 1
ATOM 685 C CA . ARG A 1 91 ? 1.754 -9.507 -4.610 1.00 93.00 91 ARG A CA 1
ATOM 686 C C . ARG A 1 91 ? 2.515 -8.525 -5.498 1.00 93.00 91 ARG A C 1
ATOM 688 O O . ARG A 1 91 ? 3.135 -8.943 -6.473 1.00 93.00 91 ARG A O 1
ATOM 695 N N . LEU A 1 92 ? 2.473 -7.236 -5.169 1.00 92.50 92 LEU A N 1
ATOM 696 C CA . LEU A 1 92 ? 3.162 -6.195 -5.929 1.00 92.50 92 LEU A CA 1
ATOM 697 C C . LEU A 1 92 ? 4.689 -6.374 -5.878 1.00 92.50 92 LEU A C 1
ATOM 699 O O . LEU A 1 92 ? 5.356 -6.307 -6.909 1.00 92.50 92 LEU A O 1
ATOM 703 N N . LEU A 1 93 ? 5.239 -6.638 -4.691 1.00 90.69 93 LEU A N 1
ATOM 704 C CA . LEU A 1 93 ? 6.672 -6.871 -4.505 1.00 90.69 93 LEU A CA 1
ATOM 705 C C . LEU A 1 93 ? 7.131 -8.174 -5.168 1.00 90.69 93 LEU A C 1
ATOM 707 O O . LEU A 1 93 ? 8.192 -8.202 -5.790 1.00 90.69 93 LEU A O 1
ATOM 711 N N . GLN A 1 94 ? 6.328 -9.237 -5.082 1.00 89.75 94 GLN A N 1
ATOM 712 C CA . GLN A 1 94 ? 6.631 -10.504 -5.741 1.00 89.75 94 GLN A CA 1
ATOM 713 C C . GLN A 1 94 ? 6.664 -10.350 -7.266 1.00 89.75 94 GLN A C 1
ATOM 715 O O . GLN A 1 94 ? 7.628 -10.783 -7.894 1.00 89.75 94 GLN A O 1
ATOM 720 N N . GLY A 1 95 ? 5.677 -9.669 -7.858 1.00 85.81 95 GLY A N 1
ATOM 721 C CA . GLY A 1 95 ? 5.675 -9.399 -9.297 1.00 85.81 95 GLY A CA 1
ATOM 722 C C . GLY A 1 95 ? 6.920 -8.628 -9.751 1.00 85.81 95 GLY A C 1
ATOM 723 O O . GLY A 1 95 ? 7.506 -8.944 -10.783 1.00 85.81 95 GLY A O 1
ATOM 724 N N . GLN A 1 96 ? 7.392 -7.672 -8.944 1.00 81.38 96 GLN A N 1
ATOM 725 C CA . GLN A 1 96 ? 8.626 -6.933 -9.230 1.00 81.38 96 GLN A CA 1
ATOM 726 C C . GLN A 1 96 ? 9.873 -7.832 -9.168 1.00 81.38 96 GLN A C 1
ATOM 728 O O . GLN A 1 96 ? 10.751 -7.740 -10.028 1.00 81.38 96 GLN A O 1
ATOM 733 N N . ALA A 1 97 ? 9.945 -8.728 -8.182 1.00 82.44 97 ALA A N 1
ATOM 734 C CA . ALA A 1 97 ? 11.038 -9.687 -8.060 1.00 82.44 97 ALA A CA 1
ATOM 735 C C . ALA A 1 97 ? 11.082 -10.676 -9.239 1.00 82.44 97 ALA A C 1
ATOM 737 O O . ALA A 1 97 ? 12.163 -10.958 -9.754 1.00 82.44 97 ALA A O 1
ATOM 738 N N . GLU A 1 98 ? 9.924 -11.158 -9.698 1.00 79.19 98 GLU A N 1
ATOM 739 C CA . GLU A 1 98 ? 9.808 -12.067 -10.845 1.00 79.19 98 GLU A CA 1
ATOM 740 C C . GLU A 1 98 ? 10.286 -11.406 -12.147 1.00 79.19 98 GLU A C 1
ATOM 742 O O . GLU A 1 98 ? 11.080 -11.997 -12.881 1.00 79.19 98 GLU A O 1
ATOM 747 N N . VAL A 1 99 ? 9.892 -10.152 -12.401 1.00 76.44 99 VAL A N 1
ATOM 748 C CA . VAL A 1 99 ? 10.362 -9.381 -13.568 1.00 76.44 99 VAL A CA 1
ATOM 749 C C . VAL A 1 99 ? 11.877 -9.182 -13.525 1.00 76.44 99 VAL A C 1
ATOM 751 O O . VAL A 1 99 ? 12.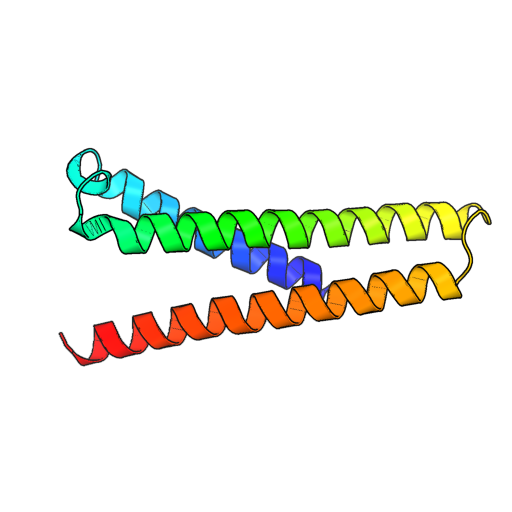565 -9.423 -14.517 1.00 76.44 99 VAL A O 1
ATOM 754 N N . ASN A 1 100 ? 12.419 -8.800 -12.367 1.00 73.25 100 ASN A N 1
ATOM 755 C CA . ASN A 1 100 ? 13.860 -8.612 -12.198 1.00 73.25 100 ASN A CA 1
ATOM 756 C C . ASN A 1 100 ? 14.654 -9.915 -12.389 1.00 73.25 100 ASN A C 1
ATOM 758 O O . ASN A 1 100 ? 15.764 -9.881 -12.923 1.00 73.25 100 ASN A O 1
ATOM 762 N N . GLY A 1 101 ? 14.104 -11.055 -11.957 1.00 72.06 101 GLY A N 1
ATOM 763 C CA . GLY A 1 101 ? 14.702 -12.374 -12.170 1.00 72.06 101 GLY A CA 1
ATOM 764 C C . GLY A 1 101 ? 14.761 -12.747 -13.650 1.00 72.06 101 GLY A C 1
ATOM 765 O O . GLY A 1 101 ? 15.828 -13.084 -14.153 1.00 72.06 101 GLY A O 1
ATOM 766 N N . LEU A 1 102 ? 13.644 -12.594 -14.365 1.00 63.12 102 LEU A N 1
ATOM 767 C CA . LEU A 1 102 ? 13.570 -12.887 -15.799 1.00 63.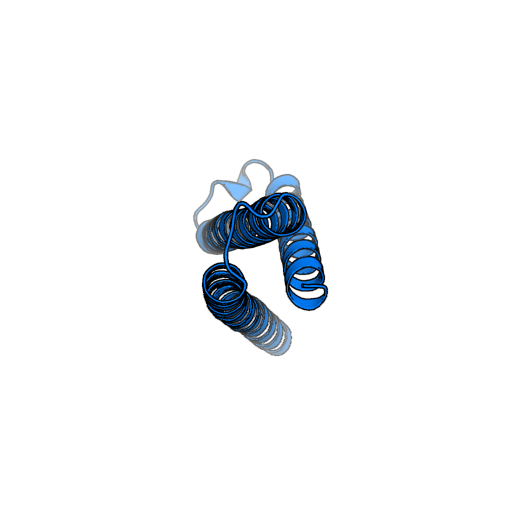12 102 LEU A CA 1
ATOM 768 C C . LEU A 1 102 ? 14.521 -12.013 -16.625 1.00 63.12 102 LEU A C 1
ATOM 770 O O . LEU A 1 102 ? 15.181 -12.521 -17.525 1.00 63.12 102 LEU A O 1
ATOM 774 N N . LEU A 1 103 ? 14.633 -10.719 -16.304 1.00 65.88 103 LEU A N 1
ATOM 775 C CA . LEU A 1 103 ? 15.548 -9.814 -17.006 1.00 65.88 103 LEU A CA 1
ATOM 776 C C . LEU A 1 103 ? 17.015 -10.227 -16.825 1.00 65.88 103 LEU A C 1
ATOM 778 O O . LEU A 1 103 ? 17.771 -10.210 -17.794 1.00 65.88 103 LEU A O 1
ATOM 782 N N . ARG A 1 104 ? 17.407 -10.653 -15.617 1.00 67.19 104 ARG A N 1
ATOM 783 C CA . ARG A 1 104 ? 18.772 -11.117 -15.320 1.00 67.19 104 ARG A CA 1
ATOM 784 C C . ARG A 1 104 ? 19.152 -12.411 -16.037 1.00 67.19 104 ARG A C 1
ATOM 786 O O . ARG A 1 104 ? 20.309 -12.537 -16.411 1.00 67.19 104 ARG A O 1
ATOM 793 N N . ASP A 1 105 ? 18.212 -13.327 -16.252 1.00 62.19 105 ASP A N 1
ATOM 794 C CA . ASP A 1 105 ? 18.476 -14.601 -16.940 1.00 62.19 105 ASP A CA 1
ATOM 795 C C . ASP A 1 105 ? 18.595 -14.454 -18.472 1.00 62.19 105 ASP A C 1
ATOM 797 O O . ASP A 1 105 ? 19.098 -15.352 -19.147 1.00 62.19 105 ASP A O 1
ATOM 801 N N . THR A 1 106 ? 18.138 -13.331 -19.039 1.00 54.72 106 THR A N 1
ATOM 802 C CA . THR A 1 106 ? 18.160 -13.075 -20.494 1.00 54.72 106 THR A CA 1
ATOM 803 C C . THR A 1 106 ? 19.322 -12.209 -21.004 1.00 54.72 106 THR A C 1
ATOM 805 O O . THR A 1 106 ? 19.404 -11.978 -22.212 1.00 54.72 106 THR A O 1
ATOM 808 N N . THR A 1 107 ? 20.221 -11.754 -20.125 1.00 48.22 107 THR A N 1
ATOM 809 C CA . THR A 1 107 ? 21.424 -10.950 -20.456 1.00 48.22 107 THR A CA 1
ATOM 810 C C . THR A 1 107 ? 22.693 -11.671 -20.043 1.00 48.22 107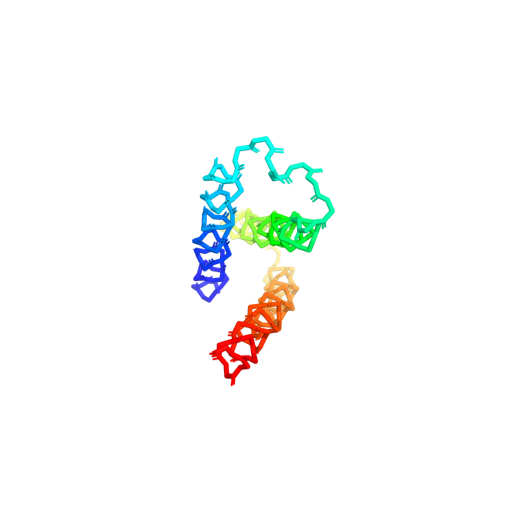 THR A C 1
ATOM 812 O O . THR A 1 107 ? 23.672 -11.604 -20.819 1.00 48.22 107 THR A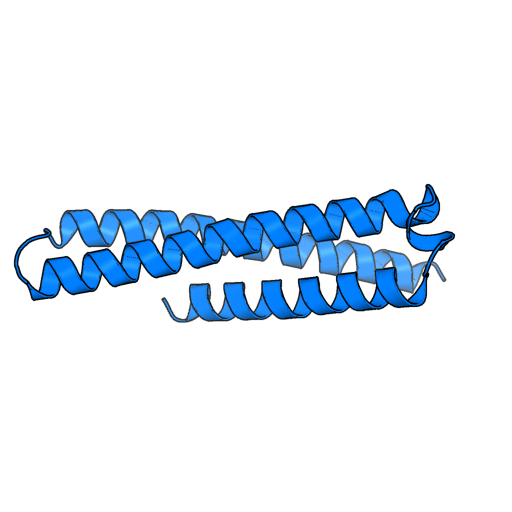 O 1
#

Sequence (107 aa):
LHRLQDDAQALRRHLDGFQEILNDAGEAASTEPYDAVRRDRDAMQAKLGETVAALETIRLNLLRLHAGSLSVAGLTTHIGLAADVSAEVERLLQGQAEVNGLLRDTT

Radius of gyration: 17.57 Å; chains: 1; bounding box: 37×28×49 Å

pLDDT: mean 90.52, std 8.99, range [48.22, 97.88]